Protein AF-A0A534S6X2-F1 (afdb_monomer_lite)

Foldseek 3Di:
DDDDDCVVLQQQAAFQDWQLRPQFQWKAFDDPDPGDPDTDGNPDDPVSIDTDDAQTWIWTWGDDPPDTDIFTWGHHHRGTDTPDDPDDDPVPDDD

Structure (mmCIF, N/CA/C/O backbone):
data_AF-A0A534S6X2-F1
#
_entry.id   AF-A0A534S6X2-F1
#
loop_
_atom_site.group_PDB
_atom_site.id
_atom_site.type_symbol
_atom_site.label_atom_id
_atom_site.label_alt_id
_atom_site.label_comp_id
_atom_site.label_asym_id
_atom_site.label_entity_id
_atom_site.label_seq_id
_atom_site.pdbx_PDB_ins_code
_atom_site.Cartn_x
_atom_site.Cartn_y
_atom_site.Cartn_z
_atom_site.occupancy
_atom_site.B_iso_or_equiv
_atom_site.auth_seq_id
_atom_site.auth_comp_id
_atom_site.auth_asym_id
_atom_site.auth_atom_id
_atom_site.pdbx_PDB_model_num
ATOM 1 N N . MET A 1 1 ? 6.007 12.912 -23.811 1.00 44.09 1 MET A N 1
ATOM 2 C CA . MET A 1 1 ? 5.731 13.379 -22.435 1.00 44.09 1 MET A CA 1
ATOM 3 C C . MET A 1 1 ? 6.395 12.372 -21.510 1.00 44.09 1 MET A C 1
ATOM 5 O O . MET A 1 1 ? 6.113 11.194 -21.686 1.00 44.09 1 MET A O 1
ATOM 9 N N . ARG A 1 2 ? 7.342 12.764 -20.646 1.00 45.66 2 ARG A N 1
ATOM 10 C CA . ARG A 1 2 ? 7.894 11.820 -19.656 1.00 45.66 2 ARG A CA 1
ATOM 11 C C . ARG A 1 2 ? 6.870 11.689 -18.520 1.00 45.66 2 ARG A C 1
ATOM 13 O O . ARG A 1 2 ? 6.401 12.736 -18.070 1.00 45.66 2 ARG A O 1
ATOM 20 N N . PRO A 1 3 ? 6.468 10.476 -18.106 1.00 47.44 3 PRO A N 1
ATOM 21 C CA . PRO A 1 3 ? 5.605 10.318 -16.943 1.00 47.44 3 PRO A CA 1
ATOM 22 C C . PRO A 1 3 ? 6.340 10.846 -15.706 1.00 47.44 3 PRO A C 1
ATOM 24 O O . PRO A 1 3 ? 7.507 10.526 -15.488 1.00 47.44 3 PRO A O 1
ATOM 27 N N . GLY A 1 4 ? 5.678 11.715 -14.944 1.00 50.44 4 GLY A N 1
ATOM 28 C CA . GLY A 1 4 ? 6.191 12.181 -13.658 1.00 50.44 4 GLY A CA 1
ATOM 29 C C . GLY A 1 4 ? 6.153 11.070 -12.599 1.00 50.44 4 GLY A C 1
ATOM 30 O O . GLY A 1 4 ? 5.546 10.020 -12.831 1.00 50.44 4 GLY A O 1
ATOM 31 N N . PRO A 1 5 ? 6.776 11.283 -11.427 1.00 57.78 5 PRO A N 1
ATOM 32 C CA . PRO A 1 5 ? 6.702 10.335 -10.321 1.00 57.78 5 PRO A CA 1
ATOM 33 C C . PRO A 1 5 ? 5.241 10.075 -9.925 1.00 57.78 5 PRO A C 1
ATOM 35 O O . PRO A 1 5 ? 4.453 11.005 -9.764 1.00 57.78 5 PRO A O 1
ATOM 38 N N . CYS A 1 6 ? 4.881 8.804 -9.726 1.00 58.62 6 CYS A N 1
ATOM 39 C CA . CYS A 1 6 ? 3.524 8.384 -9.342 1.00 58.62 6 CYS A CA 1
ATOM 40 C C . CYS A 1 6 ? 3.178 8.688 -7.869 1.00 58.62 6 CYS A C 1
ATOM 42 O O . CYS A 1 6 ? 2.204 8.160 -7.342 1.00 58.62 6 CYS A O 1
ATOM 44 N N . THR A 1 7 ? 3.950 9.544 -7.193 1.00 64.56 7 THR A N 1
ATOM 45 C CA . THR A 1 7 ? 3.771 9.909 -5.777 1.00 64.56 7 THR A CA 1
ATOM 46 C C . THR A 1 7 ? 2.422 10.575 -5.503 1.00 64.56 7 THR A C 1
ATOM 48 O O . THR A 1 7 ? 1.859 10.391 -4.428 1.00 64.56 7 THR A O 1
ATOM 51 N N . GLU A 1 8 ? 1.858 11.286 -6.483 1.00 67.19 8 GLU A N 1
ATOM 52 C CA . GLU A 1 8 ? 0.508 11.860 -6.398 1.00 67.19 8 GLU A CA 1
ATOM 53 C C . GLU A 1 8 ? -0.577 10.786 -6.223 1.00 67.19 8 GLU A C 1
ATOM 55 O O . GLU A 1 8 ? -1.530 11.000 -5.479 1.00 67.19 8 GLU A O 1
ATOM 60 N N . ALA A 1 9 ? -0.418 9.601 -6.826 1.00 68.88 9 ALA A N 1
ATOM 61 C CA . ALA A 1 9 ? -1.399 8.521 -6.697 1.00 68.88 9 ALA A CA 1
ATOM 62 C C . ALA A 1 9 ? -1.509 8.016 -5.247 1.00 68.88 9 ALA A C 1
ATOM 64 O O . ALA A 1 9 ? -2.605 7.712 -4.776 1.00 68.88 9 ALA A O 1
ATOM 65 N N . PHE A 1 10 ? -0.395 8.009 -4.509 1.00 74.69 10 PHE A N 1
ATOM 66 C CA . PHE A 1 10 ? -0.360 7.595 -3.104 1.00 74.69 10 PHE A CA 1
ATOM 67 C C . PHE A 1 10 ? -1.069 8.581 -2.167 1.00 74.69 10 PHE A C 1
ATOM 69 O O . PHE A 1 10 ? -1.503 8.180 -1.088 1.00 74.69 10 PHE A O 1
ATOM 76 N N . ARG A 1 11 ? -1.275 9.845 -2.572 1.00 76.81 11 ARG A N 1
ATOM 77 C CA . ARG A 1 11 ? -2.087 10.799 -1.789 1.00 76.81 11 ARG A CA 1
ATOM 78 C C . ARG A 1 11 ? -3.553 10.385 -1.703 1.00 76.81 11 ARG A C 1
ATOM 80 O O . ARG A 1 11 ? -4.236 10.745 -0.754 1.00 76.81 11 ARG A O 1
ATOM 87 N N . HIS A 1 12 ? -4.036 9.611 -2.672 1.00 76.44 12 HIS A N 1
ATOM 88 C CA . HIS A 1 12 ? -5.400 9.083 -2.663 1.00 76.44 12 HIS A CA 1
ATOM 89 C C . HIS A 1 12 ? -5.538 7.793 -1.841 1.00 76.44 12 HIS A C 1
ATOM 91 O O . HIS A 1 12 ? -6.653 7.317 -1.630 1.00 76.44 12 HIS A O 1
ATOM 97 N N . PHE A 1 13 ? -4.424 7.227 -1.366 1.00 78.88 13 PHE A N 1
ATOM 98 C CA . PHE A 1 13 ? -4.390 5.990 -0.595 1.00 78.88 13 PHE A CA 1
ATOM 99 C C . PHE A 1 13 ? -4.368 6.301 0.909 1.00 78.88 13 PHE A C 1
ATOM 101 O O . PHE A 1 13 ? -3.323 6.270 1.539 1.00 78.88 13 PHE A O 1
ATOM 108 N N . GLY A 1 14 ? -5.512 6.658 1.493 1.00 77.00 14 GLY A N 1
ATOM 109 C CA . GLY A 1 14 ? -5.639 7.004 2.916 1.00 77.00 14 GLY A CA 1
ATOM 110 C C . GLY A 1 14 ? -6.780 6.267 3.610 1.00 77.00 14 GLY A C 1
ATOM 111 O O . GLY A 1 14 ? -7.337 5.301 3.083 1.00 77.00 14 GLY A O 1
ATOM 112 N N . ARG A 1 15 ? -7.163 6.735 4.800 1.00 79.69 15 ARG A N 1
ATOM 113 C CA . ARG A 1 15 ? -8.373 6.247 5.471 1.00 79.69 15 ARG A CA 1
ATOM 114 C C . ARG A 1 15 ? -9.582 6.354 4.531 1.00 79.69 15 ARG A C 1
ATOM 116 O O . ARG A 1 15 ? -9.817 7.394 3.923 1.00 79.69 15 ARG A O 1
ATOM 123 N N . GLY A 1 16 ? -10.363 5.281 4.422 1.00 76.62 16 GLY A N 1
ATOM 124 C CA . GLY A 1 16 ? -11.513 5.215 3.515 1.00 76.62 16 GLY A CA 1
ATOM 125 C C . GLY A 1 16 ? -11.172 4.883 2.058 1.00 76.62 16 GLY A C 1
ATOM 126 O O . GLY A 1 16 ? -12.092 4.698 1.262 1.00 76.62 16 GLY A O 1
ATOM 127 N N . ALA A 1 17 ? -9.889 4.762 1.699 1.00 77.94 17 ALA A N 1
ATOM 128 C CA . ALA A 1 17 ? -9.498 4.228 0.401 1.00 77.94 17 ALA A CA 1
ATOM 129 C C . ALA A 1 17 ? -9.860 2.739 0.282 1.00 77.94 17 ALA A C 1
ATOM 131 O O . ALA A 1 17 ? -10.079 2.039 1.274 1.00 77.94 17 ALA A O 1
ATOM 132 N N . SER A 1 18 ? -9.921 2.266 -0.961 1.00 79.88 18 SER A N 1
ATOM 133 C CA . SER A 1 18 ? -10.243 0.884 -1.314 1.00 79.88 18 SER A CA 1
ATOM 134 C C . SER A 1 18 ? -9.381 0.432 -2.498 1.00 79.88 18 SER A C 1
ATOM 136 O O . SER A 1 18 ? -8.735 1.257 -3.144 1.00 79.88 18 SER A O 1
ATOM 138 N N . ALA A 1 19 ? -9.378 -0.864 -2.824 1.00 75.12 19 ALA A N 1
ATOM 139 C CA . ALA A 1 19 ? -8.538 -1.413 -3.896 1.00 75.12 19 ALA A CA 1
ATOM 140 C C . ALA A 1 19 ? -8.882 -0.902 -5.314 1.00 75.12 19 ALA A C 1
ATOM 142 O O . ALA A 1 19 ? -8.133 -1.159 -6.248 1.00 75.12 19 ALA A O 1
ATOM 143 N N . ARG A 1 20 ? -9.979 -0.152 -5.503 1.00 74.50 20 ARG A N 1
ATOM 144 C CA . ARG A 1 20 ? -10.438 0.365 -6.811 1.00 74.50 20 ARG A CA 1
ATOM 145 C C . ARG A 1 20 ? -9.706 1.616 -7.308 1.00 74.50 20 ARG A C 1
ATOM 147 O O . ARG A 1 20 ? -10.224 2.340 -8.159 1.00 74.50 20 ARG A O 1
ATOM 154 N N . LEU A 1 21 ? -8.526 1.908 -6.779 1.00 70.00 21 LEU A N 1
ATOM 155 C CA . LEU A 1 21 ? -7.757 3.060 -7.231 1.00 70.00 21 LEU A CA 1
ATOM 156 C C . LEU A 1 21 ? -7.208 2.797 -8.650 1.00 70.00 21 LEU A C 1
ATOM 158 O O . LEU A 1 21 ? -6.597 1.751 -8.878 1.00 70.00 21 LEU A O 1
ATOM 162 N N . PRO A 1 22 ? -7.426 3.708 -9.620 1.00 64.75 22 PRO A N 1
ATOM 163 C CA . PRO A 1 22 ? -6.935 3.527 -10.983 1.00 64.75 22 PRO A CA 1
ATOM 164 C C . PRO A 1 22 ? -5.419 3.305 -11.017 1.00 64.75 22 PRO A C 1
ATOM 166 O O . PRO A 1 22 ? -4.667 4.099 -10.456 1.00 64.75 22 PRO A O 1
ATOM 169 N N . GLY A 1 23 ? -4.978 2.252 -11.709 1.00 65.69 23 GLY A N 1
ATOM 170 C CA . GLY A 1 23 ? -3.555 1.932 -11.868 1.00 65.69 23 GLY A CA 1
ATOM 171 C C . GLY A 1 23 ? -2.954 1.020 -10.792 1.00 65.69 23 GLY A C 1
ATOM 172 O O . GLY A 1 23 ? -1.753 0.776 -10.850 1.00 65.69 23 GLY A O 1
ATOM 173 N N . PHE A 1 24 ? -3.756 0.495 -9.858 1.00 71.06 24 PHE A N 1
ATOM 174 C CA . PHE A 1 24 ? -3.320 -0.489 -8.862 1.00 71.06 24 PHE A CA 1
ATOM 175 C C . PHE A 1 24 ? -4.013 -1.838 -9.061 1.00 71.06 24 PHE A C 1
ATOM 177 O O . PHE A 1 24 ? -5.210 -1.890 -9.349 1.00 71.06 24 PHE A O 1
ATOM 184 N N . ASP A 1 25 ? -3.276 -2.933 -8.868 1.00 76.69 25 ASP A N 1
ATOM 185 C CA . ASP A 1 25 ? -3.840 -4.281 -9.005 1.00 76.69 25 ASP A CA 1
ATOM 186 C C . ASP A 1 25 ? -4.560 -4.738 -7.740 1.00 76.69 25 ASP A C 1
ATOM 188 O O . ASP A 1 25 ? -5.528 -5.502 -7.806 1.00 76.69 25 ASP A O 1
ATOM 192 N N . GLY A 1 26 ? -4.113 -4.247 -6.586 1.00 87.19 26 GLY A N 1
ATOM 193 C CA . GLY A 1 26 ? -4.662 -4.598 -5.291 1.00 87.19 26 GLY A CA 1
ATOM 194 C C . GLY A 1 26 ? -3.684 -4.353 -4.155 1.00 87.19 26 GLY A C 1
ATOM 195 O O . GLY A 1 26 ? -2.572 -3.865 -4.352 1.00 87.19 26 GLY A O 1
ATOM 196 N N . PHE A 1 27 ? -4.112 -4.714 -2.955 1.00 90.44 27 PHE A N 1
ATOM 197 C CA . PHE A 1 27 ? -3.266 -4.735 -1.774 1.00 90.44 27 PHE A CA 1
ATOM 198 C C . PHE A 1 27 ? -3.588 -5.943 -0.904 1.00 90.44 27 PHE A C 1
ATOM 200 O O . PHE A 1 27 ? -4.686 -6.512 -0.966 1.00 90.44 27 PHE A O 1
ATOM 207 N N . HIS A 1 28 ? -2.639 -6.288 -0.044 1.00 93.12 28 HIS A N 1
ATOM 208 C CA . HIS A 1 28 ? -2.892 -7.179 1.074 1.00 93.12 28 HIS A CA 1
ATOM 209 C C . HIS A 1 28 ? -2.392 -6.590 2.392 1.00 93.12 28 HIS A C 1
ATOM 211 O O . HIS A 1 28 ? -1.477 -5.766 2.406 1.00 93.12 28 HIS A O 1
ATOM 217 N N . GLY A 1 29 ? -2.990 -7.008 3.506 1.00 94.12 29 GLY A N 1
ATOM 218 C CA . GLY A 1 29 ? -2.496 -6.699 4.842 1.00 94.12 29 GLY A CA 1
ATOM 219 C C . GLY A 1 29 ? -1.124 -7.327 5.083 1.00 94.12 29 GLY A C 1
ATOM 220 O O . GLY A 1 29 ? -0.790 -8.369 4.506 1.00 94.12 29 GLY A O 1
ATOM 221 N N . VAL A 1 30 ? -0.329 -6.681 5.936 1.00 95.19 30 VAL A N 1
ATOM 222 C CA . VAL A 1 30 ? 0.975 -7.177 6.392 1.00 95.19 30 VAL A CA 1
ATOM 223 C C . VAL A 1 30 ? 1.141 -6.871 7.878 1.00 95.19 30 VAL A C 1
ATOM 225 O O . VAL A 1 30 ? 0.864 -5.756 8.320 1.00 95.19 30 VAL A O 1
ATOM 228 N N . GLY A 1 31 ? 1.643 -7.846 8.634 1.00 94.19 31 GLY A N 1
ATOM 229 C CA . GLY A 1 31 ? 1.837 -7.725 10.076 1.00 94.19 31 GLY A CA 1
ATOM 230 C C . GLY A 1 31 ? 2.858 -8.730 10.599 1.00 94.19 31 GLY A C 1
ATOM 231 O O . GLY A 1 31 ? 4.061 -8.580 10.391 1.00 94.19 31 GLY A O 1
ATOM 232 N N . LEU A 1 32 ? 2.378 -9.763 11.286 1.00 94.00 32 LEU A N 1
ATOM 233 C CA . LEU A 1 32 ? 3.193 -10.896 11.733 1.00 94.00 32 LEU A CA 1
ATOM 234 C C . LEU A 1 32 ? 3.475 -11.891 10.599 1.00 94.00 32 LEU A C 1
ATOM 236 O O . LEU A 1 32 ? 4.431 -12.661 10.677 1.00 94.00 32 LEU A O 1
ATOM 240 N N . CYS A 1 33 ? 2.645 -11.886 9.557 1.00 92.75 33 CYS A N 1
ATOM 241 C CA . CYS A 1 33 ? 2.803 -12.667 8.339 1.00 92.75 33 CYS A CA 1
ATOM 242 C C . CYS A 1 33 ? 2.878 -11.758 7.107 1.00 92.75 33 CYS A C 1
ATOM 244 O O . CYS A 1 33 ? 2.365 -10.638 7.098 1.00 92.75 33 CYS A O 1
ATOM 246 N N . ILE A 1 34 ? 3.504 -12.274 6.044 1.00 88.38 34 ILE A N 1
ATOM 247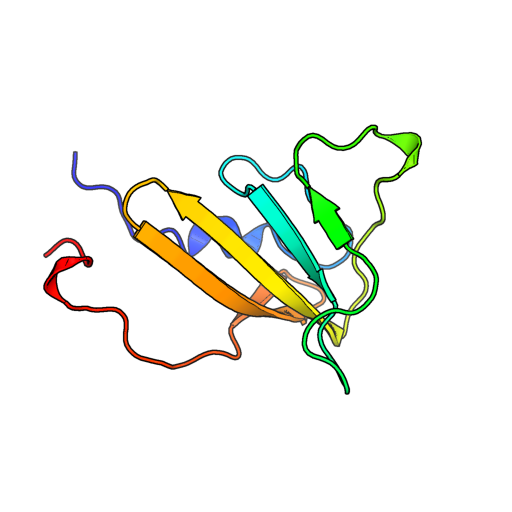 C CA . ILE A 1 34 ? 3.636 -11.559 4.767 1.00 88.38 34 ILE A CA 1
ATOM 248 C C . ILE A 1 34 ? 2.295 -11.357 4.054 1.00 88.38 34 ILE A C 1
ATOM 250 O O . ILE A 1 34 ? 2.153 -10.387 3.330 1.00 88.38 34 ILE A O 1
ATOM 254 N N . TYR A 1 35 ? 1.313 -12.233 4.279 1.00 91.62 35 TYR A N 1
ATOM 255 C CA . TYR A 1 35 ? -0.035 -12.108 3.732 1.00 91.62 35 TYR A CA 1
ATOM 256 C C . TYR A 1 35 ? -1.042 -12.163 4.872 1.00 91.62 35 TYR A C 1
ATOM 258 O O . TYR A 1 35 ? -1.224 -13.208 5.499 1.00 91.62 35 TYR A O 1
ATOM 266 N N . GLU A 1 36 ? -1.700 -11.040 5.125 1.00 93.75 36 GLU A N 1
ATOM 267 C CA . GLU A 1 36 ? -2.787 -10.912 6.087 1.00 93.75 36 GLU A CA 1
ATOM 268 C C . GLU A 1 36 ? -4.012 -10.274 5.427 1.00 93.75 36 GLU A C 1
ATOM 270 O O . GLU A 1 36 ? -3.937 -9.670 4.355 1.00 93.75 36 GLU A O 1
ATOM 275 N N . SER A 1 37 ? -5.170 -10.425 6.067 1.00 88.94 37 SER A N 1
ATOM 276 C CA . SER A 1 37 ? -6.390 -9.741 5.642 1.00 88.94 37 SER A CA 1
ATOM 277 C C . SER A 1 37 ? -6.274 -8.226 5.870 1.00 88.94 37 SER A C 1
ATOM 279 O O . SER A 1 37 ? -5.699 -7.813 6.876 1.00 88.94 37 SER A O 1
ATOM 281 N N . PRO A 1 38 ? -6.891 -7.392 5.016 1.00 86.94 38 PRO A N 1
ATOM 282 C CA . PRO A 1 38 ? -7.622 -7.756 3.796 1.00 86.94 38 PRO A CA 1
ATOM 283 C C . PRO A 1 38 ? -6.703 -8.212 2.664 1.00 86.94 38 PRO A C 1
ATOM 285 O O . PRO A 1 38 ? -5.581 -7.746 2.584 1.00 86.94 38 PRO A O 1
ATOM 288 N N . TRP A 1 39 ? -7.210 -9.030 1.742 1.00 87.06 39 TRP A N 1
ATOM 289 C CA . TRP A 1 39 ? -6.594 -9.235 0.429 1.00 87.06 39 TRP A CA 1
ATOM 290 C C . TRP A 1 39 ? -7.611 -8.840 -0.632 1.00 87.06 39 TRP A C 1
ATOM 292 O O . TRP A 1 39 ? -8.608 -9.538 -0.812 1.00 87.06 39 TRP A O 1
ATOM 302 N N . LEU A 1 40 ? -7.393 -7.691 -1.272 1.00 83.12 40 LEU A N 1
ATOM 303 C CA . LEU A 1 40 ? -8.345 -7.106 -2.212 1.00 83.12 40 LEU A CA 1
ATOM 304 C C . LEU A 1 40 ? -7.667 -6.683 -3.502 1.00 83.12 40 LEU A C 1
ATOM 306 O O . LEU A 1 40 ? -6.592 -6.088 -3.491 1.00 83.12 40 LEU A O 1
ATOM 310 N N . ARG A 1 41 ? -8.348 -6.944 -4.612 1.00 81.88 41 ARG A N 1
ATOM 311 C CA . ARG A 1 41 ? -7.946 -6.558 -5.962 1.00 81.88 41 ARG A CA 1
ATOM 312 C C . ARG A 1 41 ? -8.849 -5.457 -6.493 1.00 81.88 41 ARG A C 1
ATOM 314 O O . ARG A 1 41 ? -10.032 -5.393 -6.159 1.00 81.88 41 ARG A O 1
ATOM 321 N N . GLY A 1 42 ? -8.328 -4.626 -7.393 1.00 76.94 42 GLY A N 1
ATOM 322 C CA . GLY A 1 42 ? -9.117 -3.555 -8.015 1.00 76.94 42 GLY A CA 1
ATOM 323 C C . GLY A 1 42 ? -10.345 -4.055 -8.787 1.00 76.94 42 GLY A C 1
ATOM 324 O O . GLY A 1 42 ? -11.336 -3.337 -8.910 1.00 76.94 42 GLY A O 1
ATOM 325 N N . GLY A 1 43 ? -10.316 -5.307 -9.255 1.00 78.75 43 GLY A N 1
ATOM 326 C CA . GLY A 1 43 ? -11.428 -5.960 -9.948 1.00 78.75 43 GLY A CA 1
ATOM 327 C C . GLY A 1 43 ? -12.468 -6.637 -9.047 1.00 78.75 43 GLY A C 1
ATOM 328 O O . GLY A 1 43 ? -13.428 -7.198 -9.579 1.00 78.75 43 GLY A O 1
ATOM 329 N N . ASP A 1 44 ? -12.307 -6.624 -7.721 1.00 83.50 44 ASP A N 1
ATOM 330 C CA . ASP A 1 44 ? -13.213 -7.365 -6.844 1.00 83.50 44 ASP A CA 1
ATOM 331 C C . ASP A 1 44 ? -14.643 -6.768 -6.829 1.00 83.50 44 ASP A C 1
ATOM 333 O O . ASP A 1 44 ? -14.849 -5.545 -6.959 1.00 83.50 44 ASP A O 1
ATOM 337 N N . PRO A 1 45 ? -15.680 -7.623 -6.687 1.00 83.25 45 PRO A N 1
ATOM 338 C CA . PRO A 1 45 ? -17.058 -7.174 -6.532 1.00 83.25 45 PRO A CA 1
ATOM 339 C C . PRO A 1 45 ? -17.221 -6.198 -5.365 1.00 83.25 45 PRO A C 1
ATOM 341 O O . PRO A 1 45 ? -16.664 -6.401 -4.292 1.00 83.25 45 PRO A O 1
ATOM 344 N N . GLU A 1 46 ? -18.075 -5.187 -5.539 1.00 83.00 46 GLU A N 1
ATOM 345 C CA . GLU A 1 46 ? -18.236 -4.087 -4.573 1.00 83.00 46 GLU A CA 1
ATOM 346 C C . GLU A 1 46 ? -18.586 -4.563 -3.157 1.00 83.00 46 GLU A C 1
ATOM 348 O O . GLU A 1 46 ? -18.082 -4.027 -2.178 1.00 83.00 46 GLU A O 1
ATOM 353 N N . LYS A 1 47 ? -19.371 -5.641 -3.046 1.00 86.06 47 LYS A N 1
ATOM 354 C CA . LYS A 1 47 ? -19.749 -6.258 -1.764 1.00 86.06 47 LYS A CA 1
ATOM 355 C C . LYS A 1 47 ? -18.574 -6.796 -0.934 1.00 86.06 47 LYS A C 1
ATOM 357 O O . LYS A 1 47 ? -18.775 -7.121 0.230 1.00 86.06 47 LYS A O 1
ATOM 362 N N . TYR A 1 48 ? -17.397 -6.958 -1.536 1.00 81.50 48 TYR A N 1
ATOM 363 C CA . TYR A 1 48 ? -16.182 -7.410 -0.857 1.00 81.50 48 TYR A CA 1
ATOM 364 C C . TYR A 1 48 ? -15.207 -6.265 -0.573 1.00 81.50 48 TYR A C 1
ATOM 366 O O . TYR A 1 48 ? -14.195 -6.485 0.083 1.00 81.50 48 TYR A O 1
ATOM 374 N N . MET A 1 49 ? -15.503 -5.048 -1.036 1.00 81.81 49 MET A N 1
ATOM 375 C CA . MET A 1 49 ? -14.643 -3.897 -0.802 1.00 81.81 49 MET A CA 1
ATOM 376 C C . MET A 1 49 ? -14.697 -3.504 0.667 1.00 81.81 49 MET A C 1
ATOM 378 O O . MET A 1 49 ? -15.776 -3.343 1.239 1.00 81.81 49 MET A O 1
ATOM 382 N N . ILE A 1 50 ? -13.523 -3.306 1.257 1.00 81.75 50 ILE A N 1
ATOM 383 C CA . ILE A 1 50 ? -13.406 -2.747 2.596 1.00 81.75 50 ILE A CA 1
ATOM 384 C C . ILE A 1 50 ? -12.717 -1.391 2.539 1.00 81.75 50 ILE A C 1
ATOM 386 O O . ILE A 1 50 ? -11.830 -1.161 1.713 1.00 81.75 50 ILE A O 1
ATOM 390 N N . SER A 1 51 ? -13.146 -0.505 3.429 1.00 85.56 51 SER A N 1
ATOM 391 C CA . SER A 1 51 ? -12.471 0.760 3.680 1.00 85.56 51 SER A CA 1
ATOM 392 C C . SER A 1 51 ? -11.236 0.518 4.533 1.00 85.56 51 SER A C 1
ATOM 394 O O . SER A 1 51 ? -11.302 -0.208 5.523 1.00 85.56 51 SER A O 1
ATOM 396 N N . LEU A 1 52 ? -10.130 1.162 4.178 1.00 87.81 52 LEU A N 1
ATOM 397 C CA . LEU A 1 52 ? -8.930 1.155 5.007 1.00 87.81 52 LEU A CA 1
ATOM 398 C C . LEU A 1 52 ? -9.091 2.038 6.250 1.00 87.81 52 LEU A C 1
ATOM 400 O O . LEU A 1 52 ? -9.742 3.089 6.210 1.00 87.81 52 LEU A O 1
ATOM 404 N N . GLU A 1 53 ? -8.443 1.629 7.337 1.00 90.38 53 GLU A N 1
ATOM 405 C CA . GLU A 1 53 ? -8.408 2.349 8.609 1.00 90.38 53 GLU A CA 1
ATOM 406 C C . GLU A 1 53 ? -7.001 2.859 8.924 1.00 90.38 53 GLU A C 1
ATOM 408 O O . GLU A 1 53 ? -5.998 2.330 8.445 1.00 90.38 53 GLU A O 1
ATOM 413 N N . GLU A 1 54 ? -6.930 3.914 9.731 1.00 93.62 54 GLU A N 1
ATOM 414 C CA . GLU A 1 54 ? -5.664 4.523 10.130 1.00 93.62 54 GLU A CA 1
ATOM 415 C C . GLU A 1 54 ? -4.768 3.513 10.864 1.00 93.62 54 GLU A C 1
ATOM 417 O O . GLU A 1 54 ? -5.230 2.744 11.703 1.00 93.62 54 GLU A O 1
ATOM 422 N N . ASN A 1 55 ? -3.472 3.543 10.555 1.00 94.00 55 ASN A N 1
ATOM 423 C CA . ASN A 1 55 ? -2.432 2.633 11.039 1.00 94.00 55 ASN A CA 1
ATOM 424 C C . ASN A 1 55 ? -2.517 1.182 10.548 1.00 94.00 55 ASN A C 1
ATOM 426 O O . ASN A 1 55 ? -1.668 0.380 10.937 1.00 94.00 55 ASN A O 1
ATOM 430 N N . MET A 1 56 ? -3.445 0.841 9.647 1.00 94.12 56 MET A N 1
ATOM 431 C CA . MET A 1 56 ? -3.304 -0.395 8.877 1.00 94.12 56 MET A CA 1
ATOM 432 C C . MET A 1 56 ? -2.005 -0.354 8.066 1.00 94.12 56 MET A C 1
ATOM 434 O O . MET A 1 56 ? -1.666 0.674 7.471 1.00 94.12 56 MET A O 1
ATOM 438 N N . ILE A 1 57 ? -1.291 -1.479 8.040 1.00 94.75 57 ILE A N 1
ATOM 439 C CA . ILE A 1 57 ? -0.125 -1.678 7.182 1.00 94.75 57 ILE A CA 1
ATOM 440 C C . ILE A 1 57 ? -0.523 -2.628 6.061 1.00 94.75 57 ILE A C 1
ATOM 442 O O . ILE A 1 57 ? -1.060 -3.710 6.303 1.00 94.75 57 ILE A O 1
ATOM 446 N N . VAL A 1 58 ? -0.266 -2.204 4.829 1.00 93.56 58 VAL A N 1
ATOM 447 C CA . VAL A 1 58 ? -0.566 -2.984 3.630 1.00 93.56 58 VAL A CA 1
ATOM 448 C C . VAL A 1 58 ? 0.634 -3.012 2.697 1.00 93.56 58 VAL A C 1
ATOM 450 O O . VAL A 1 58 ? 1.406 -2.056 2.633 1.00 93.56 58 VAL A O 1
ATOM 453 N N . ALA A 1 59 ? 0.768 -4.096 1.946 1.00 93.25 59 ALA A N 1
ATOM 454 C CA . ALA A 1 59 ? 1.586 -4.126 0.748 1.00 93.25 59 ALA A CA 1
ATOM 455 C C . ALA A 1 59 ? 0.707 -3.762 -0.448 1.00 93.25 59 ALA A C 1
ATOM 457 O O . ALA A 1 59 ? -0.331 -4.385 -0.684 1.00 93.25 59 ALA A O 1
ATOM 458 N N . LEU A 1 60 ? 1.109 -2.724 -1.176 1.00 89.88 60 LEU A N 1
ATOM 459 C CA . LEU A 1 60 ? 0.458 -2.294 -2.405 1.00 89.88 60 LEU A CA 1
ATOM 460 C C . LEU A 1 60 ? 1.168 -2.926 -3.599 1.00 89.88 60 LEU A C 1
ATOM 462 O O . LEU A 1 60 ? 2.333 -2.613 -3.851 1.00 89.88 60 LEU A O 1
ATOM 466 N N . GLU A 1 61 ? 0.461 -3.783 -4.332 1.00 87.00 61 GLU A N 1
ATOM 467 C CA . GLU A 1 61 ? 1.004 -4.500 -5.484 1.00 87.00 61 GLU A CA 1
ATOM 468 C C . GLU A 1 61 ? 0.795 -3.702 -6.780 1.00 87.00 61 GLU A C 1
ATOM 470 O O . GLU A 1 61 ? -0.325 -3.309 -7.125 1.00 87.00 61 GLU A O 1
ATOM 475 N N . ILE A 1 62 ? 1.887 -3.492 -7.521 1.00 81.81 62 ILE A N 1
ATOM 476 C CA . ILE A 1 62 ? 1.905 -2.848 -8.838 1.00 81.81 62 ILE A CA 1
ATOM 477 C C . ILE A 1 62 ? 2.556 -3.824 -9.821 1.00 81.81 62 ILE A C 1
ATOM 479 O O . ILE A 1 62 ? 3.783 -3.957 -9.878 1.00 81.81 62 ILE A O 1
ATOM 483 N N . ASN A 1 63 ? 1.745 -4.531 -10.603 1.00 79.19 63 ASN A N 1
ATOM 484 C CA . ASN A 1 63 ? 2.210 -5.502 -11.585 1.00 79.19 63 ASN A CA 1
ATOM 485 C C . ASN A 1 63 ? 2.111 -4.895 -12.988 1.00 79.19 63 ASN A C 1
ATOM 487 O O . ASN A 1 63 ? 1.035 -4.623 -13.515 1.00 79.19 63 ASN A O 1
ATOM 491 N N . HIS A 1 64 ? 3.260 -4.715 -13.633 1.00 77.12 64 HIS A N 1
ATOM 492 C CA . HIS A 1 64 ? 3.337 -4.224 -15.001 1.00 77.12 64 HIS A CA 1
ATOM 493 C C . HIS A 1 64 ? 4.381 -5.012 -15.783 1.00 77.12 64 HIS A C 1
ATOM 495 O O . HIS A 1 64 ? 5.557 -4.682 -15.732 1.00 77.12 64 HIS A O 1
ATOM 501 N N . TYR A 1 65 ? 3.977 -6.048 -16.520 1.00 73.56 65 TYR A N 1
ATOM 502 C CA . TYR A 1 65 ? 4.919 -6.925 -17.227 1.00 73.56 65 TYR A CA 1
ATOM 503 C C . TYR A 1 65 ? 5.951 -6.136 -18.069 1.00 73.56 65 TYR A C 1
ATOM 505 O O . TYR A 1 65 ? 5.540 -5.317 -18.895 1.00 73.56 65 TYR A O 1
ATOM 513 N N . PRO A 1 66 ? 7.272 -6.381 -17.916 1.00 81.12 66 PRO A N 1
ATOM 514 C CA . PRO A 1 66 ? 7.921 -7.445 -17.130 1.00 81.12 66 PRO A CA 1
ATOM 515 C C . PRO A 1 66 ? 8.294 -7.065 -15.679 1.00 81.12 66 PRO A C 1
ATOM 517 O O . PRO A 1 66 ? 8.968 -7.832 -14.999 1.00 81.12 66 PRO A O 1
ATOM 520 N N . VAL A 1 67 ? 7.888 -5.891 -15.203 1.00 81.38 67 VAL A N 1
ATOM 521 C CA . VAL A 1 67 ? 8.229 -5.308 -13.900 1.00 81.38 67 VAL A CA 1
ATOM 522 C C . VAL A 1 67 ? 7.153 -5.613 -12.847 1.00 81.38 67 VAL A C 1
ATOM 524 O O . VAL A 1 67 ? 5.954 -5.459 -13.081 1.00 81.38 67 VAL A O 1
ATOM 527 N N . LYS A 1 68 ? 7.579 -5.996 -11.641 1.00 85.75 68 LYS A N 1
ATOM 528 C CA . LYS A 1 68 ? 6.731 -5.994 -10.441 1.00 85.75 68 LYS A CA 1
ATOM 529 C C . LYS A 1 68 ? 7.333 -5.033 -9.423 1.00 85.75 68 LYS A C 1
ATOM 531 O O . LYS A 1 68 ? 8.518 -5.139 -9.118 1.00 85.75 68 LYS A O 1
ATOM 536 N N . LEU A 1 69 ? 6.515 -4.124 -8.904 1.00 86.44 69 LEU A N 1
ATOM 537 C CA . LEU A 1 69 ? 6.854 -3.259 -7.780 1.00 86.44 69 LEU A CA 1
ATOM 538 C C . LEU A 1 69 ? 5.861 -3.492 -6.646 1.00 86.44 69 LEU A C 1
ATOM 540 O O . LEU A 1 69 ? 4.686 -3.782 -6.872 1.00 86.44 69 LEU A O 1
ATOM 544 N N . GLU A 1 70 ? 6.346 -3.359 -5.421 1.00 89.69 70 GLU A N 1
ATOM 545 C CA . GLU A 1 70 ? 5.531 -3.491 -4.223 1.00 89.69 70 GLU A CA 1
ATOM 546 C C . GLU A 1 70 ? 6.052 -2.533 -3.154 1.00 89.69 70 GLU A C 1
ATOM 548 O O . GLU A 1 70 ? 7.257 -2.465 -2.899 1.00 89.69 70 GLU A O 1
ATOM 553 N N . HIS A 1 71 ? 5.142 -1.779 -2.543 1.00 90.56 71 HIS A N 1
ATOM 554 C CA . HIS A 1 71 ? 5.465 -0.862 -1.455 1.00 90.56 71 HIS A CA 1
ATOM 555 C C . HIS A 1 71 ? 4.732 -1.268 -0.182 1.00 90.56 71 HIS A C 1
ATOM 557 O O . HIS A 1 71 ? 3.521 -1.483 -0.211 1.00 90.56 71 HIS A O 1
ATOM 563 N N . LEU A 1 72 ? 5.449 -1.294 0.947 1.00 94.12 72 LEU A N 1
ATOM 564 C CA . LEU A 1 72 ? 4.812 -1.315 2.263 1.00 94.12 72 LEU A CA 1
ATOM 565 C C . LEU A 1 72 ? 4.350 0.096 2.607 1.00 94.12 72 LEU A C 1
ATOM 567 O O . LEU A 1 72 ? 5.159 1.028 2.627 1.00 94.12 72 LEU A O 1
ATOM 571 N N . LEU A 1 73 ? 3.067 0.227 2.918 1.00 92.81 73 LEU A N 1
ATOM 572 C CA . LEU A 1 73 ? 2.417 1.486 3.242 1.00 92.81 73 LEU A CA 1
ATOM 573 C C . LEU A 1 73 ? 1.766 1.408 4.617 1.00 92.81 73 LEU A C 1
ATOM 575 O O . LEU A 1 73 ? 1.098 0.423 4.931 1.00 92.81 73 LEU A O 1
ATOM 579 N N . ARG A 1 74 ? 1.886 2.480 5.398 1.00 94.50 74 ARG A N 1
ATOM 580 C CA . ARG A 1 74 ? 1.013 2.739 6.542 1.00 94.50 74 ARG A CA 1
ATOM 581 C C . ARG A 1 74 ? -0.087 3.700 6.120 1.00 94.50 74 ARG A C 1
ATOM 583 O O . ARG A 1 74 ? 0.187 4.776 5.589 1.00 94.50 74 ARG A O 1
ATOM 590 N N . VAL A 1 75 ? -1.331 3.330 6.387 1.00 92.12 75 VAL A N 1
ATOM 591 C CA . VAL A 1 75 ? -2.491 4.195 6.159 1.00 92.12 75 VAL A CA 1
ATOM 592 C C . VAL A 1 75 ? -2.512 5.295 7.216 1.00 92.12 75 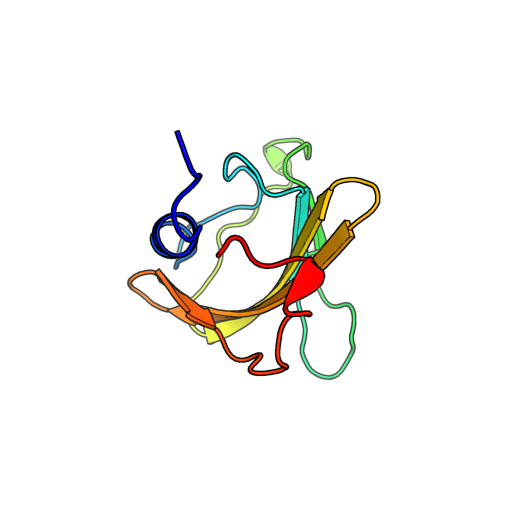VAL A C 1
ATOM 594 O O . VAL A 1 75 ? -2.420 5.024 8.412 1.00 92.12 75 VAL A O 1
ATOM 597 N N . THR A 1 76 ? -2.658 6.541 6.784 1.00 91.75 76 THR A N 1
ATOM 598 C CA . THR A 1 76 ? -2.800 7.713 7.657 1.00 91.75 76 THR A CA 1
ATOM 599 C C . THR A 1 76 ? -4.142 8.406 7.403 1.00 91.75 76 THR A C 1
ATOM 601 O O . THR A 1 76 ? -4.876 8.045 6.476 1.00 91.75 76 THR A O 1
ATOM 604 N N . ALA A 1 77 ? -4.476 9.405 8.223 1.00 87.94 77 ALA A N 1
ATOM 605 C CA . ALA A 1 77 ? -5.687 10.204 8.042 1.00 87.94 77 ALA A CA 1
ATOM 606 C C . ALA A 1 77 ? -5.739 10.910 6.672 1.00 87.94 77 ALA A C 1
ATOM 608 O O . ALA A 1 77 ? -6.808 10.973 6.069 1.00 87.94 77 ALA A O 1
ATOM 609 N N . ASP A 1 78 ? -4.586 11.354 6.158 1.00 83.44 78 ASP A N 1
ATOM 610 C CA . ASP A 1 78 ? -4.500 12.255 4.999 1.00 83.44 78 ASP A CA 1
ATOM 611 C C . ASP A 1 78 ? -3.874 11.599 3.749 1.00 83.44 78 ASP A C 1
ATOM 613 O O . ASP 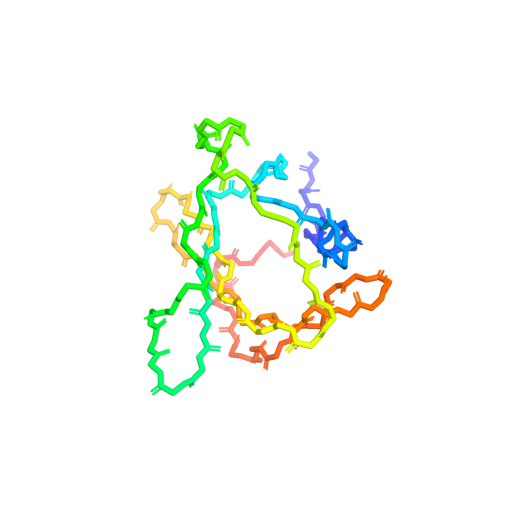A 1 78 ? -3.621 12.269 2.749 1.00 83.44 78 ASP A O 1
ATOM 617 N N . GLY A 1 79 ? -3.595 10.291 3.797 1.00 84.62 79 GLY A N 1
ATOM 618 C CA . GLY A 1 79 ? -2.937 9.550 2.714 1.00 84.62 79 GLY A CA 1
ATOM 619 C C . GLY A 1 79 ? -2.128 8.356 3.223 1.00 84.62 79 GLY A C 1
ATOM 620 O O . GLY A 1 79 ? -2.401 7.834 4.306 1.00 84.62 79 GLY A O 1
ATOM 621 N N . ALA A 1 80 ? -1.114 7.933 2.470 1.00 89.75 80 ALA A N 1
ATOM 622 C CA . ALA A 1 80 ? -0.226 6.836 2.851 1.00 89.75 80 ALA A CA 1
ATOM 623 C C . ALA A 1 80 ? 1.173 7.342 3.213 1.00 89.75 80 ALA A C 1
ATOM 625 O O . ALA A 1 80 ? 1.739 8.192 2.526 1.00 89.75 80 ALA A O 1
ATOM 626 N N . GLU A 1 81 ? 1.766 6.748 4.244 1.00 92.19 81 GLU A N 1
ATOM 627 C CA . GLU A 1 81 ? 3.205 6.807 4.483 1.00 92.19 81 GLU A CA 1
ATOM 628 C C . GLU A 1 81 ? 3.872 5.579 3.853 1.00 92.19 81 GLU A C 1
ATOM 630 O O . GLU A 1 81 ? 3.492 4.446 4.143 1.00 92.19 81 GLU A O 1
ATOM 635 N N . ILE A 1 82 ? 4.890 5.792 3.017 1.00 91.69 82 ILE A N 1
ATOM 636 C CA . ILE A 1 82 ? 5.693 4.705 2.446 1.00 91.69 82 ILE A CA 1
ATOM 637 C C . ILE A 1 82 ? 6.745 4.270 3.473 1.00 91.69 82 ILE A C 1
ATOM 639 O 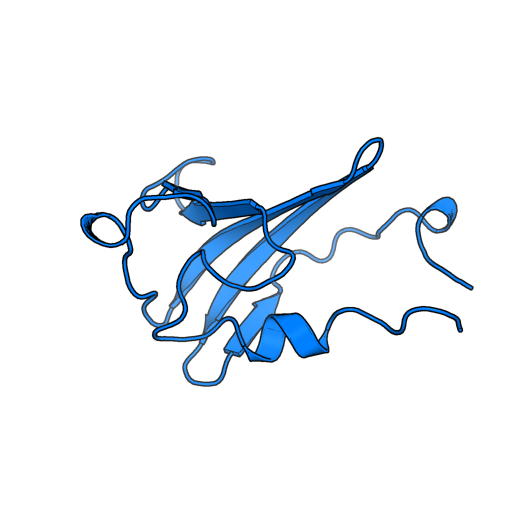O . ILE A 1 82 ? 7.628 5.048 3.828 1.00 91.69 82 ILE A O 1
ATOM 643 N N . LEU A 1 83 ? 6.673 3.016 3.922 1.00 93.69 83 LEU A N 1
ATOM 644 C CA . LEU A 1 83 ? 7.612 2.433 4.888 1.00 93.69 83 LEU A CA 1
ATOM 645 C C . LEU A 1 83 ? 8.821 1.775 4.209 1.00 93.69 83 LEU A C 1
ATOM 647 O O . LEU A 1 83 ? 9.907 1.704 4.783 1.00 93.69 83 LEU A O 1
ATOM 651 N N . SER A 1 84 ? 8.647 1.277 2.985 1.00 91.31 84 SER A N 1
ATOM 652 C CA . SER A 1 84 ? 9.722 0.656 2.205 1.00 91.31 84 SER A CA 1
ATOM 653 C C . SER A 1 84 ? 10.690 1.706 1.650 1.00 91.31 84 SER A C 1
ATOM 655 O O . SER A 1 84 ? 10.260 2.610 0.937 1.00 91.31 84 SER A O 1
ATOM 657 N N . GLN A 1 85 ? 11.990 1.544 1.902 1.00 90.31 85 GLN A N 1
ATOM 658 C CA . GLN A 1 85 ? 13.046 2.446 1.406 1.00 90.31 85 GLN A CA 1
ATOM 659 C C . GLN A 1 85 ? 14.067 1.743 0.499 1.00 90.31 85 GLN A C 1
ATOM 661 O O . GLN A 1 85 ? 15.121 2.304 0.200 1.00 90.31 85 GLN A O 1
ATOM 666 N N . TYR A 1 86 ? 13.790 0.500 0.089 1.00 89.56 86 TYR A N 1
ATOM 667 C CA . TYR A 1 86 ? 14.702 -0.229 -0.785 1.00 89.56 86 TYR A CA 1
ATOM 668 C C . TYR A 1 86 ? 14.830 0.508 -2.128 1.00 89.56 86 TYR A C 1
ATOM 670 O O . TYR A 1 86 ? 13.805 0.904 -2.692 1.00 89.56 86 TYR A O 1
ATOM 678 N N . PRO A 1 87 ? 16.056 0.733 -2.630 1.00 85.94 87 PRO A N 1
ATOM 679 C CA . PRO A 1 87 ? 16.252 1.474 -3.865 1.00 85.94 87 PRO A CA 1
ATOM 680 C C . PRO A 1 87 ? 15.614 0.739 -5.047 1.00 85.94 87 PRO A C 1
ATOM 682 O O . PRO A 1 87 ? 15.758 -0.474 -5.191 1.00 85.94 87 PRO A O 1
ATOM 685 N N . ILE A 1 88 ? 14.929 1.493 -5.907 1.00 84.38 88 ILE A N 1
ATOM 686 C CA . ILE A 1 88 ? 14.460 0.998 -7.203 1.00 84.38 88 ILE A CA 1
ATOM 687 C C . ILE A 1 88 ? 15.663 0.942 -8.144 1.00 84.38 88 ILE A C 1
ATOM 689 O O . ILE A 1 88 ? 16.521 1.829 -8.103 1.00 84.38 88 ILE A O 1
ATOM 693 N N . ASP A 1 89 ? 15.720 -0.092 -8.983 1.00 83.75 89 ASP A N 1
ATOM 694 C CA . ASP A 1 89 ? 16.748 -0.218 -10.012 1.00 83.75 89 ASP A CA 1
ATOM 695 C C . ASP A 1 89 ? 16.785 1.056 -10.885 1.00 83.75 89 ASP A C 1
ATOM 697 O O . ASP A 1 89 ? 15.757 1.421 -11.471 1.00 83.75 89 ASP A O 1
ATOM 701 N N . PRO A 1 90 ? 17.935 1.751 -10.976 1.00 81.00 90 PRO A N 1
ATOM 702 C CA . PRO A 1 90 ? 18.070 2.945 -11.801 1.00 81.00 90 PRO A CA 1
ATOM 703 C C . PRO A 1 90 ? 17.702 2.725 -13.271 1.00 81.00 90 PRO A C 1
ATOM 705 O O . PRO A 1 90 ? 17.240 3.665 -13.910 1.00 81.00 90 PRO A O 1
ATOM 708 N N . GLU A 1 91 ? 17.859 1.512 -13.811 1.00 81.38 91 GLU A N 1
ATOM 709 C CA . GLU A 1 91 ? 17.468 1.191 -15.191 1.00 81.38 91 GLU A CA 1
ATOM 710 C C . GLU A 1 91 ? 15.943 1.198 -15.392 1.00 81.38 91 GLU A C 1
ATOM 712 O O . GLU A 1 91 ? 15.459 1.388 -16.509 1.00 81.38 91 GLU A O 1
ATOM 717 N N . LEU A 1 92 ? 15.175 1.032 -14.309 1.00 72.31 92 LEU A N 1
ATOM 718 C CA . LEU A 1 92 ? 13.709 1.068 -14.302 1.00 72.31 92 LEU A CA 1
ATOM 719 C C . LEU A 1 92 ? 13.148 2.459 -13.962 1.00 72.31 92 LEU A C 1
ATOM 721 O O . LEU A 1 92 ? 11.940 2.682 -14.061 1.00 72.31 92 LEU A O 1
ATOM 725 N N . MET A 1 93 ? 14.009 3.399 -13.566 1.00 67.62 93 MET A N 1
ATOM 726 C CA . MET A 1 93 ? 13.640 4.770 -13.231 1.00 67.62 93 MET A CA 1
ATOM 727 C C . MET A 1 93 ? 13.847 5.687 -14.447 1.00 67.62 93 MET A C 1
ATOM 729 O O . 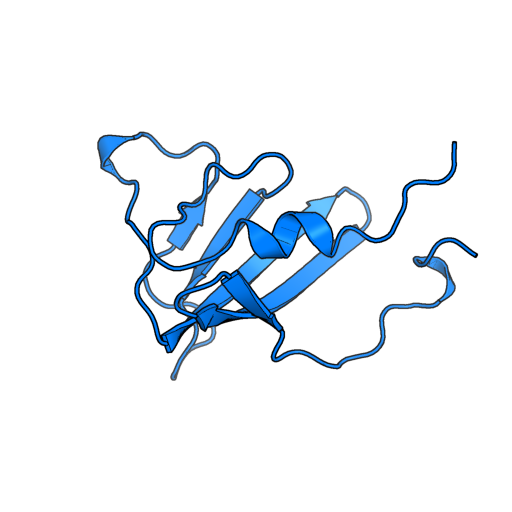MET A 1 93 ? 14.939 5.719 -15.014 1.00 67.62 93 MET A O 1
ATOM 733 N N . PRO A 1 94 ? 12.844 6.476 -14.869 1.00 60.22 94 PRO A N 1
ATOM 734 C CA . PRO A 1 94 ? 13.056 7.453 -15.930 1.00 60.22 94 PRO A CA 1
ATOM 735 C C . PRO A 1 94 ? 14.052 8.538 -15.478 1.00 60.22 94 PRO A C 1
ATOM 737 O O . PRO A 1 94 ? 13.925 9.076 -14.379 1.00 60.22 94 PRO A O 1
ATOM 740 N N . ALA A 1 95 ? 15.023 8.852 -16.344 1.00 55.47 95 ALA A N 1
ATOM 741 C CA . ALA A 1 95 ? 16.027 9.908 -16.151 1.00 55.47 95 ALA A CA 1
ATOM 742 C C . ALA A 1 95 ? 15.463 11.337 -16.239 1.00 55.47 95 ALA A C 1
ATOM 744 O O . ALA A 1 95 ? 14.473 11.569 -16.985 1.00 55.47 95 ALA A O 1
#

Radius of gyration: 13.49 Å; chains: 1; bounding box: 38×26×34 Å

Secondary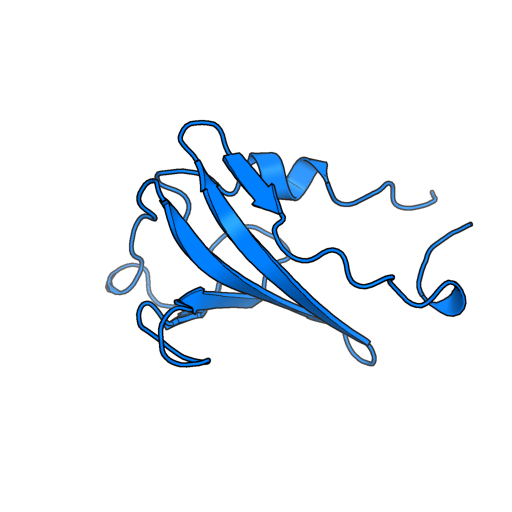 structure (DSSP, 8-state):
-PPPPTHHHHHT-STT--TT-TT--EEEE-SSSSSEEEEEETTS-GGG-----TT-EEEEEEEETTEEEEEEEEEETTEEEE---PPPPGGGS--

pLDDT: mean 81.5, std 11.87, range [44.09, 95.19]

Sequence (95 aa):
MRPGPCTEAFRHFGRGASARLPGFDGFHGVGLCIYESPWLRGGDPEKYMISLEENMIVALEINHYPVKLEHLLRVTADGAEILSQYPIDPELMPA